Protein AF-A0A958CXX0-F1 (afdb_monomer_lite)

Radius of gyration: 12.19 Å; chains: 1; bounding box: 34×26×33 Å

Secondary structure (DSSP, 8-state):
-BTTB--EEEEEEEE-TTT--EEEEEEEE-STT---EEEEEGGGEEEE-SS-EEESS-HHHHHTSPEEP----

Foldseek 3Di:
DEPVDDAFDFDDFDADPVPRDTFWTWGAGPDDDDRWTFTGGPVQFPDDDPRDTYGVHDNVVRVPGDTDPPPPD

Structure (mmCIF, N/CA/C/O backbone):
data_AF-A0A958CXX0-F1
#
_entry.id   AF-A0A958CXX0-F1
#
loop_
_atom_site.group_PDB
_atom_site.id
_atom_site.type_symbol
_atom_site.label_atom_id
_atom_site.label_alt_id
_atom_site.label_comp_id
_atom_site.label_asym_id
_atom_site.label_entity_id
_atom_site.label_seq_id
_atom_site.pdbx_PDB_ins_code
_atom_sit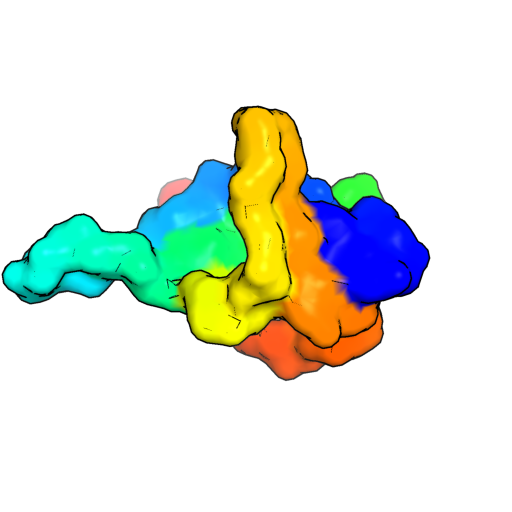e.Cartn_x
_atom_site.Cartn_y
_atom_site.Cartn_z
_atom_site.occupancy
_atom_site.B_iso_or_equiv
_atom_site.auth_seq_id
_atom_site.auth_comp_id
_atom_site.auth_asym_id
_atom_site.auth_atom_id
_atom_site.pdbx_PDB_model_num
ATOM 1 N N . MET A 1 1 ? 3.562 -4.418 -7.268 1.00 91.56 1 MET A N 1
ATOM 2 C CA . MET A 1 1 ? 4.091 -3.844 -8.518 1.00 91.56 1 MET A CA 1
ATOM 3 C C . MET A 1 1 ? 3.466 -2.483 -8.775 1.00 91.56 1 MET A C 1
ATOM 5 O O . MET A 1 1 ? 2.286 -2.311 -8.515 1.00 91.56 1 MET A O 1
ATOM 9 N N . ALA A 1 2 ? 4.250 -1.522 -9.247 1.00 92.38 2 ALA A N 1
ATOM 10 C CA . ALA A 1 2 ? 3.761 -0.317 -9.911 1.00 92.38 2 ALA A CA 1
ATOM 11 C C . ALA A 1 2 ? 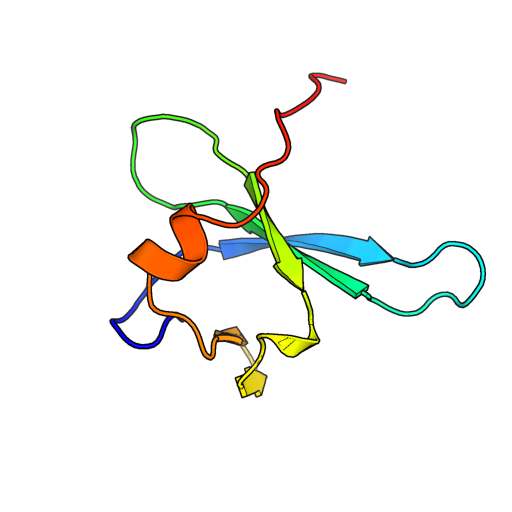3.664 -0.574 -11.424 1.00 92.38 2 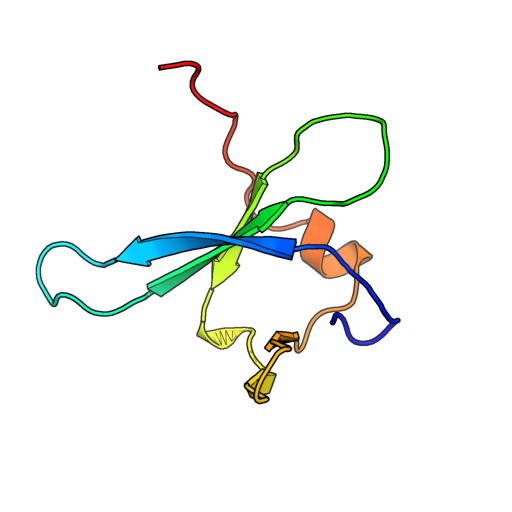ALA A C 1
ATOM 13 O O . ALA A 1 2 ? 4.188 -1.574 -11.923 1.00 92.38 2 ALA A O 1
ATOM 14 N N . ARG A 1 3 ? 3.038 0.340 -12.170 1.00 94.56 3 ARG A N 1
ATOM 15 C CA . ARG A 1 3 ? 2.890 0.226 -13.634 1.00 94.56 3 ARG A CA 1
ATOM 16 C C . ARG A 1 3 ? 4.221 0.099 -14.380 1.00 94.56 3 ARG A C 1
ATOM 18 O O . ARG A 1 3 ? 4.269 -0.517 -15.438 1.00 94.56 3 ARG A O 1
ATOM 25 N N . ASP A 1 4 ? 5.294 0.675 -13.839 1.00 92.75 4 ASP A N 1
ATOM 26 C CA . ASP A 1 4 ? 6.648 0.674 -14.405 1.00 92.75 4 ASP A CA 1
ATOM 27 C C . ASP A 1 4 ? 7.592 -0.348 -13.732 1.00 92.75 4 ASP A C 1
ATOM 29 O O . ASP A 1 4 ? 8.818 -0.277 -13.879 1.00 92.75 4 ASP A O 1
ATOM 33 N N . GLY A 1 5 ? 7.025 -1.317 -13.001 1.00 90.69 5 GLY A N 1
ATOM 34 C CA . GLY A 1 5 ? 7.733 -2.467 -12.440 1.00 90.69 5 GLY A CA 1
ATOM 35 C C . GLY A 1 5 ? 7.705 -2.533 -10.913 1.00 90.69 5 GLY A C 1
ATOM 36 O O . GLY A 1 5 ? 6.770 -2.090 -10.248 1.00 90.69 5 GLY A O 1
ATOM 37 N N . ARG A 1 6 ? 8.731 -3.144 -10.314 1.00 90.69 6 ARG A N 1
ATOM 38 C CA . ARG A 1 6 ? 8.777 -3.332 -8.858 1.00 90.69 6 ARG A CA 1
ATOM 39 C C . ARG A 1 6 ? 8.924 -1.991 -8.134 1.00 90.69 6 ARG A C 1
ATOM 41 O O . ARG A 1 6 ? 9.845 -1.231 -8.430 1.00 90.69 6 ARG A O 1
ATOM 48 N N . ALA A 1 7 ? 8.032 -1.753 -7.172 1.00 87.94 7 ALA A N 1
ATOM 49 C CA . ALA A 1 7 ? 7.986 -0.534 -6.362 1.00 87.94 7 ALA A CA 1
ATOM 50 C C . ALA A 1 7 ? 8.491 -0.743 -4.926 1.00 87.94 7 ALA A C 1
ATOM 52 O O . ALA A 1 7 ? 9.250 0.064 -4.405 1.00 87.94 7 ALA A O 1
ATOM 53 N N . GLY A 1 8 ? 8.121 -1.855 -4.288 1.00 89.75 8 GLY A N 1
ATOM 54 C CA . GLY A 1 8 ? 8.472 -2.101 -2.894 1.00 89.75 8 GLY A CA 1
ATOM 55 C C . GLY A 1 8 ? 7.874 -3.393 -2.363 1.00 89.75 8 GLY A C 1
ATOM 56 O O . GLY A 1 8 ? 7.513 -4.283 -3.139 1.00 89.75 8 GLY A O 1
ATOM 57 N N . LYS A 1 9 ? 7.779 -3.482 -1.037 1.00 92.12 9 LYS A N 1
ATOM 58 C CA . LYS A 1 9 ? 7.102 -4.563 -0.320 1.00 92.12 9 LYS A CA 1
ATOM 59 C C . LYS A 1 9 ? 6.010 -3.963 0.565 1.00 92.12 9 LYS A C 1
ATOM 61 O O . LYS A 1 9 ? 6.258 -2.958 1.224 1.00 92.12 9 LYS A O 1
ATOM 66 N N . VAL A 1 10 ? 4.827 -4.573 0.576 1.00 92.44 10 VAL A N 1
ATOM 67 C CA . VAL A 1 10 ? 3.803 -4.264 1.584 1.00 92.44 10 VAL A CA 1
ATOM 68 C C . VAL A 1 10 ? 4.337 -4.697 2.944 1.00 92.44 10 VAL A C 1
ATOM 70 O O . VAL A 1 10 ? 4.831 -5.820 3.077 1.00 92.44 10 VAL A O 1
ATOM 73 N N . ASP A 1 11 ? 4.275 -3.801 3.918 1.00 91.25 11 ASP A N 1
ATOM 74 C CA . ASP A 1 11 ? 4.748 -4.064 5.272 1.00 91.25 11 ASP A CA 1
ATOM 75 C C . ASP A 1 11 ? 3.621 -4.054 6.301 1.00 91.25 11 ASP A C 1
ATOM 77 O O . ASP A 1 11 ? 3.503 -4.997 7.079 1.00 91.25 11 ASP A O 1
ATOM 81 N N . GLU A 1 12 ? 2.744 -3.049 6.242 1.00 92.19 12 GLU A N 1
ATOM 82 C CA . GLU A 1 12 ? 1.635 -2.896 7.185 1.00 92.19 12 GLU A CA 1
ATOM 83 C C . GLU A 1 12 ? 0.307 -2.597 6.478 1.00 92.19 12 GLU A C 1
ATOM 85 O O . GLU A 1 12 ? 0.262 -2.205 5.307 1.00 92.19 12 GLU A O 1
ATOM 90 N N . PHE A 1 13 ? -0.790 -2.754 7.221 1.00 93.44 13 PHE A N 1
ATOM 91 C CA . PHE A 1 13 ? -2.143 -2.405 6.795 1.00 93.44 13 PHE A CA 1
ATOM 92 C C . PHE A 1 13 ? -2.728 -1.364 7.741 1.00 93.44 13 PHE A C 1
ATOM 94 O O . PHE A 1 13 ? -2.686 -1.527 8.959 1.00 93.44 13 PHE A O 1
ATOM 101 N N . VAL A 1 14 ? -3.348 -0.330 7.178 1.00 94.12 14 VAL A N 1
ATOM 102 C CA . VAL A 1 14 ? -4.121 0.644 7.951 1.00 94.12 14 VAL A CA 1
ATOM 103 C C . VAL A 1 14 ? -5.581 0.221 7.940 1.00 94.12 14 VAL A C 1
ATOM 105 O O . VAL A 1 14 ? -6.216 0.147 6.883 1.00 94.12 14 VAL A O 1
ATOM 108 N N . ILE A 1 15 ? -6.117 -0.038 9.127 1.00 94.94 15 ILE A N 1
ATOM 109 C CA . ILE A 1 15 ? -7.500 -0.462 9.333 1.00 94.94 15 ILE A CA 1
ATOM 110 C C . ILE A 1 15 ? -8.286 0.709 9.915 1.00 94.94 15 ILE A C 1
ATOM 112 O O . ILE A 1 15 ? -7.849 1.352 10.869 1.00 94.94 15 ILE A O 1
ATOM 116 N N . ASP A 1 16 ? -9.458 0.984 9.351 1.00 93.75 16 ASP A N 1
ATOM 117 C CA . ASP A 1 16 ? -10.409 1.904 9.962 1.00 93.75 16 ASP A CA 1
ATOM 118 C C . ASP A 1 16 ? -10.931 1.296 11.273 1.00 93.75 1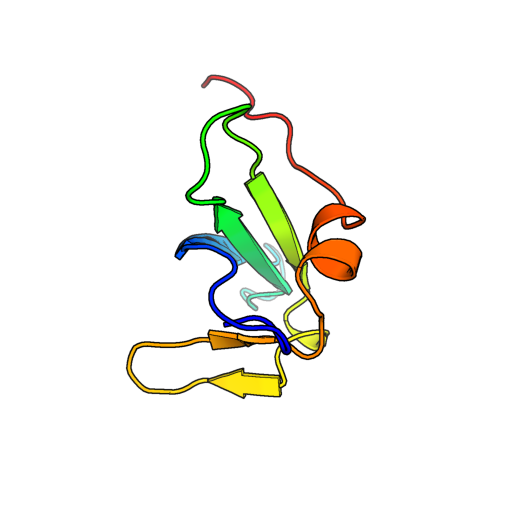6 ASP A C 1
ATOM 120 O O . ASP A 1 16 ? -11.557 0.237 11.283 1.00 93.75 16 ASP A O 1
ATOM 124 N N . ALA A 1 17 ? -10.661 1.963 12.395 1.00 94.69 17 ALA A N 1
ATOM 125 C CA . ALA A 1 17 ? -10.943 1.422 13.724 1.00 94.69 17 ALA A CA 1
ATOM 126 C C . ALA A 1 17 ? -12.443 1.264 14.036 1.00 94.69 17 ALA A C 1
ATOM 128 O O . ALA A 1 17 ? -12.796 0.536 14.961 1.00 94.69 17 ALA A O 1
ATOM 129 N N . GLN A 1 18 ? -13.325 1.948 13.303 1.00 96.56 18 GLN A N 1
ATOM 130 C CA . GLN A 1 18 ? -14.771 1.896 13.533 1.00 96.56 18 GLN A CA 1
ATOM 131 C C . GLN A 1 18 ? -15.427 0.763 12.743 1.00 96.56 18 GLN A C 1
ATOM 133 O O . GLN A 1 18 ? -16.349 0.112 13.229 1.00 96.56 18 GLN A O 1
ATOM 138 N N . THR A 1 19 ? -14.959 0.540 11.518 1.00 96.62 19 THR A N 1
ATOM 139 C CA . THR A 1 19 ? -15.556 -0.393 10.555 1.00 96.62 19 THR A CA 1
ATOM 140 C C . THR A 1 19 ? -14.776 -1.698 10.421 1.00 96.62 19 THR A C 1
ATOM 142 O O . THR A 1 19 ? -15.327 -2.686 9.944 1.00 96.62 19 THR A O 1
ATOM 145 N N . GLY A 1 20 ? -13.504 -1.722 10.831 1.00 95.44 20 GLY A N 1
ATOM 146 C CA . GLY A 1 20 ? -12.606 -2.867 10.672 1.00 95.44 20 GLY A CA 1
ATOM 147 C C . GLY A 1 20 ? -12.121 -3.085 9.234 1.00 95.44 20 GLY A C 1
ATOM 148 O O . GLY A 1 20 ? -11.514 -4.114 8.946 1.00 95.44 20 GLY A O 1
ATOM 149 N N . VAL A 1 21 ? -12.385 -2.147 8.321 1.00 96.25 21 VAL A N 1
ATOM 150 C CA . VAL A 1 21 ? -12.031 -2.267 6.900 1.00 96.25 21 VAL A CA 1
ATOM 151 C C . VAL A 1 21 ? -10.611 -1.758 6.653 1.00 96.25 21 VAL A C 1
ATOM 153 O O . VAL A 1 21 ? -10.217 -0.711 7.167 1.00 96.25 21 VAL A O 1
ATOM 156 N N . ILE A 1 22 ? -9.839 -2.476 5.832 1.00 94.81 22 ILE A N 1
ATOM 157 C CA . ILE A 1 22 ? -8.528 -2.010 5.360 1.00 94.81 22 ILE A CA 1
ATOM 158 C C . ILE A 1 22 ? -8.741 -0.812 4.431 1.00 94.81 22 ILE A C 1
ATOM 160 O O . ILE A 1 22 ? -9.431 -0.914 3.419 1.00 94.81 22 ILE A O 1
ATOM 164 N N . THR A 1 23 ? -8.125 0.317 4.766 1.00 95.94 23 THR A N 1
ATOM 165 C CA . THR A 1 23 ? -8.222 1.558 3.983 1.00 95.94 23 THR A CA 1
ATOM 166 C C . THR A 1 23 ? -6.948 1.856 3.206 1.00 95.94 23 THR A C 1
ATOM 168 O O . THR A 1 23 ? -7.020 2.411 2.108 1.00 95.94 23 THR A O 1
ATOM 171 N N . HIS A 1 24 ? -5.788 1.471 3.744 1.00 96.00 24 HIS A N 1
ATOM 172 C CA . HIS A 1 24 ? -4.496 1.719 3.114 1.00 96.00 24 HIS A CA 1
ATOM 173 C C . HIS A 1 24 ? -3.520 0.562 3.338 1.00 96.00 24 HIS A C 1
ATOM 175 O O . HIS A 1 24 ? -3.613 -0.177 4.320 1.00 96.00 24 HIS A O 1
ATOM 181 N N . LEU A 1 25 ? -2.557 0.451 2.429 1.00 94.38 25 LEU A N 1
ATOM 182 C CA . LEU A 1 25 ? -1.356 -0.366 2.548 1.00 94.38 25 LEU A CA 1
ATOM 183 C C . LEU A 1 25 ? -0.173 0.541 2.881 1.00 94.38 25 LEU A C 1
ATOM 185 O O . LEU A 1 25 ? -0.046 1.616 2.299 1.00 94.38 25 LEU A O 1
ATOM 189 N N . VAL A 1 26 ? 0.724 0.095 3.750 1.00 92.81 26 VAL A N 1
ATOM 190 C CA . VAL A 1 26 ? 2.027 0.735 3.941 1.00 92.81 26 VAL A CA 1
ATOM 191 C C . VAL A 1 26 ? 3.045 -0.021 3.103 1.00 92.81 26 VAL A C 1
ATOM 193 O O . VAL A 1 26 ? 3.264 -1.218 3.294 1.00 92.81 26 VAL A O 1
ATOM 196 N N . VAL A 1 27 ? 3.651 0.669 2.141 1.00 91.44 27 VAL A N 1
ATOM 197 C CA . VAL A 1 27 ? 4.655 0.104 1.239 1.00 91.44 27 VAL A CA 1
ATOM 198 C C . VAL A 1 27 ? 6.027 0.631 1.626 1.00 91.44 27 VAL A C 1
ATOM 200 O O . VAL A 1 27 ? 6.251 1.841 1.662 1.00 91.44 27 VAL A O 1
ATOM 203 N N . ARG A 1 28 ? 6.965 -0.287 1.869 1.00 88.25 28 ARG A N 1
ATOM 204 C CA . ARG A 1 28 ? 8.376 0.027 2.082 1.00 88.25 28 ARG A CA 1
ATOM 205 C C . ARG A 1 28 ? 9.155 -0.126 0.781 1.00 88.25 28 ARG A C 1
ATOM 207 O O . ARG A 1 28 ? 9.160 -1.198 0.162 1.00 88.25 28 ARG A O 1
ATOM 214 N N . GLU A 1 29 ? 9.842 0.937 0.377 1.00 79.31 29 GLU A N 1
ATOM 215 C CA . GLU A 1 29 ? 10.730 0.914 -0.787 1.00 79.31 29 GLU A CA 1
ATOM 216 C C . GLU A 1 29 ? 11.978 0.057 -0.538 1.00 79.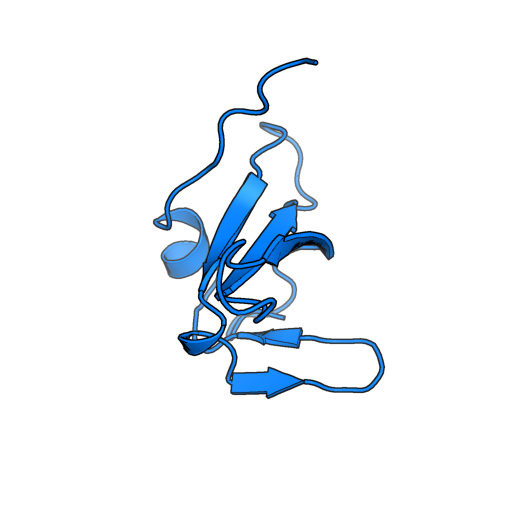31 29 GLU A C 1
ATOM 218 O O . GLU A 1 29 ? 12.468 -0.085 0.581 1.00 79.31 29 GLU A O 1
ATOM 223 N N . THR A 1 30 ? 12.502 -0.547 -1.607 1.00 66.75 30 THR A N 1
ATOM 224 C CA . THR A 1 30 ? 13.632 -1.492 -1.524 1.00 66.75 30 THR A CA 1
ATOM 225 C C . THR A 1 30 ? 15.004 -0.835 -1.779 1.00 66.75 30 THR A C 1
ATOM 227 O O . THR A 1 30 ? 16.025 -1.498 -1.607 1.00 66.75 30 THR A O 1
ATOM 230 N N . HIS A 1 31 ? 15.064 0.448 -2.174 1.00 67.44 31 HIS A N 1
ATOM 231 C CA . HIS A 1 31 ? 16.306 1.177 -2.506 1.00 67.44 31 HIS A CA 1
ATOM 232 C C . HIS A 1 31 ? 16.695 2.257 -1.460 1.00 67.44 31 HIS A C 1
ATOM 234 O O . HIS A 1 31 ? 15.873 2.746 -0.697 1.00 67.44 31 HIS A O 1
ATOM 240 N N . TRP A 1 32 ? 17.996 2.581 -1.392 1.00 55.59 32 TRP A N 1
ATOM 241 C CA . TRP A 1 32 ? 18.784 2.752 -0.150 1.00 55.59 32 TRP A CA 1
ATOM 242 C C . TRP A 1 32 ? 18.961 4.156 0.464 1.00 55.59 32 TRP A C 1
ATOM 244 O O . TRP A 1 32 ? 20.013 4.418 1.042 1.00 55.59 32 TRP A O 1
ATOM 254 N N . TRP A 1 33 ? 18.007 5.084 0.377 1.00 52.28 33 TRP A N 1
ATOM 255 C CA . TRP A 1 33 ? 18.308 6.470 0.810 1.00 52.28 33 TRP A CA 1
ATOM 256 C C . TRP A 1 33 ? 17.385 7.044 1.880 1.00 52.28 33 TRP A C 1
ATOM 258 O O . TRP A 1 33 ? 17.647 8.138 2.372 1.00 52.28 33 TRP A O 1
ATOM 268 N N . ARG A 1 34 ? 16.374 6.291 2.321 1.00 57.28 34 ARG A N 1
ATOM 269 C CA . ARG A 1 34 ? 15.615 6.520 3.558 1.00 57.28 34 ARG A CA 1
ATOM 270 C C . ARG A 1 34 ? 14.655 5.350 3.750 1.00 57.28 34 ARG A C 1
ATOM 272 O O . ARG A 1 34 ? 14.093 4.871 2.773 1.00 57.28 34 ARG A O 1
ATOM 279 N N . HIS A 1 35 ? 14.451 4.902 4.987 1.00 66.81 35 HIS A N 1
ATOM 280 C CA . HIS A 1 35 ? 13.311 4.052 5.337 1.00 66.81 35 HIS A CA 1
ATOM 281 C C . HIS A 1 35 ? 12.035 4.888 5.165 1.00 66.81 35 HIS A C 1
ATOM 283 O O . HIS A 1 35 ? 11.524 5.449 6.128 1.00 66.81 35 HIS A O 1
ATOM 289 N N . LYS A 1 36 ? 11.604 5.087 3.917 1.00 78.75 36 LYS A N 1
ATOM 290 C CA . LYS A 1 36 ? 10.385 5.817 3.590 1.00 78.75 36 LYS A CA 1
ATOM 291 C C . LYS A 1 36 ? 9.263 4.800 3.482 1.00 78.75 36 LYS A C 1
ATOM 293 O O . LYS A 1 36 ? 9.309 3.886 2.657 1.00 78.75 36 LYS A O 1
ATOM 298 N N . GLU A 1 37 ? 8.280 4.967 4.346 1.00 87.81 37 GLU A N 1
ATOM 299 C CA . GLU A 1 37 ? 7.045 4.204 4.325 1.00 87.81 37 GLU A CA 1
ATOM 300 C C . GLU A 1 37 ? 5.985 5.051 3.633 1.00 87.81 37 GLU A C 1
ATOM 302 O O . GLU A 1 37 ? 5.740 6.200 4.007 1.00 87.81 37 GLU A O 1
ATOM 307 N N . ILE A 1 38 ? 5.417 4.508 2.561 1.00 91.00 38 ILE A N 1
ATOM 308 C CA . ILE A 1 38 ? 4.445 5.194 1.713 1.00 91.00 38 ILE A CA 1
ATOM 309 C C . ILE A 1 38 ? 3.064 4.628 2.018 1.00 91.00 38 ILE A C 1
ATOM 311 O O . ILE A 1 38 ? 2.868 3.414 1.963 1.00 91.00 38 ILE A O 1
ATOM 315 N N . VAL A 1 39 ? 2.107 5.506 2.315 1.00 93.81 39 VAL A N 1
ATOM 316 C CA . VAL A 1 39 ? 0.715 5.121 2.565 1.00 93.81 39 VAL A CA 1
ATOM 317 C C . VAL A 1 39 ? -0.041 5.112 1.243 1.00 93.81 39 VAL A C 1
ATOM 319 O O . VAL A 1 39 ? -0.216 6.148 0.603 1.00 93.81 39 VAL A O 1
ATOM 322 N N . VAL A 1 40 ? -0.508 3.937 0.837 1.00 94.94 40 VAL A N 1
ATOM 323 C CA . VAL A 1 40 ? -1.186 3.707 -0.440 1.00 94.94 40 VAL A CA 1
ATOM 324 C C . VAL A 1 40 ? -2.658 3.390 -0.187 1.00 94.94 40 VAL A C 1
ATOM 326 O O . VAL A 1 40 ? -2.949 2.364 0.426 1.00 94.94 40 VAL A O 1
ATOM 329 N N . PRO A 1 41 ? -3.607 4.218 -0.651 1.00 96.12 41 PRO A N 1
ATOM 330 C CA . PRO A 1 41 ? -5.028 3.908 -0.539 1.00 96.12 41 PRO A CA 1
ATOM 331 C C . PRO A 1 41 ? -5.380 2.617 -1.277 1.00 96.12 41 PRO A C 1
ATOM 333 O O . PRO A 1 41 ? -4.902 2.385 -2.389 1.00 96.12 41 PRO A O 1
ATOM 336 N N . VAL A 1 42 ? -6.287 1.807 -0.722 1.00 96.31 42 VAL A N 1
ATOM 337 C CA . VAL A 1 42 ? -6.771 0.594 -1.413 1.00 96.31 42 VAL A CA 1
ATOM 338 C C . VAL A 1 42 ? -7.454 0.912 -2.749 1.00 96.31 42 VAL A C 1
ATOM 340 O O . VAL A 1 42 ? -7.505 0.063 -3.632 1.00 96.31 42 VAL A O 1
ATOM 343 N N . SER A 1 43 ? -7.926 2.149 -2.942 1.00 96.56 43 SER A N 1
ATOM 344 C CA . SER A 1 43 ? -8.472 2.622 -4.218 1.00 96.56 43 SER A CA 1
ATOM 345 C C . SER A 1 43 ? -7.436 2.695 -5.341 1.00 96.56 43 SER A C 1
ATOM 347 O O . SER A 1 43 ? -7.823 2.660 -6.509 1.00 96.56 43 SER A O 1
ATOM 349 N N . GLU A 1 44 ? -6.144 2.771 -5.017 1.00 97.19 44 GLU A N 1
ATOM 350 C CA . GLU A 1 44 ? -5.045 2.789 -5.991 1.00 97.19 44 GLU A CA 1
ATOM 351 C C . GLU A 1 44 ? -4.575 1.386 -6.386 1.00 97.19 44 GLU A C 1
ATOM 353 O O . GLU A 1 44 ? -3.706 1.234 -7.245 1.00 97.19 44 GLU A O 1
ATOM 358 N N . ILE A 1 45 ? -5.173 0.345 -5.806 1.00 96.44 45 ILE A N 1
ATOM 359 C CA . ILE A 1 45 ? -4.936 -1.035 -6.209 1.00 96.44 45 ILE A CA 1
ATOM 360 C C . ILE A 1 45 ? -5.713 -1.299 -7.500 1.00 96.44 45 ILE A C 1
ATOM 362 O O . ILE A 1 45 ? -6.913 -1.033 -7.601 1.00 96.44 45 ILE A O 1
ATOM 366 N N . SER A 1 46 ? -5.003 -1.789 -8.509 1.00 97.19 46 SER A N 1
ATOM 367 C CA . SER A 1 46 ? -5.586 -2.278 -9.755 1.00 97.19 46 SER A CA 1
ATOM 368 C C . SER A 1 46 ? -6.019 -3.732 -9.612 1.00 97.19 46 SER A C 1
ATOM 370 O O . SER A 1 46 ? -7.119 -4.082 -10.023 1.00 97.19 46 SER A O 1
ATOM 372 N N . GLU A 1 47 ? -5.158 -4.564 -9.025 1.00 96.62 47 GLU A N 1
ATOM 373 C CA . GLU A 1 47 ? -5.368 -6.005 -8.905 1.00 96.62 47 GLU A CA 1
ATOM 374 C C . GLU A 1 47 ? -4.602 -6.561 -7.700 1.00 96.62 47 GLU A C 1
ATOM 376 O O . GLU A 1 47 ? -3.583 -6.002 -7.280 1.00 96.62 47 GLU A O 1
ATOM 381 N N . ILE A 1 48 ? -5.123 -7.645 -7.129 1.00 94.50 48 ILE A N 1
ATOM 382 C CA . ILE A 1 48 ? -4.468 -8.424 -6.080 1.00 94.50 48 ILE A CA 1
ATOM 383 C C . ILE A 1 48 ? -4.309 -9.838 -6.624 1.00 94.50 48 ILE A C 1
ATOM 385 O O . ILE A 1 48 ? -5.302 -10.501 -6.923 1.00 94.50 48 ILE A O 1
ATOM 389 N N . GLU A 1 49 ? -3.064 -10.273 -6.740 1.00 94.94 49 GLU A N 1
ATOM 390 C CA . GLU A 1 49 ? -2.681 -11.635 -7.090 1.00 94.94 49 GLU A CA 1
ATOM 391 C C . GLU A 1 49 ? -2.240 -12.396 -5.828 1.00 94.94 49 GLU A C 1
ATOM 393 O O . GLU A 1 49 ? -2.260 -11.853 -4.723 1.00 94.94 49 GLU A O 1
ATOM 398 N N . GLU A 1 50 ? -1.854 -13.666 -5.978 1.00 92.06 50 GLU A N 1
ATOM 399 C CA . GLU A 1 50 ? -1.501 -14.545 -4.852 1.00 92.06 50 GLU A CA 1
ATOM 400 C C . GLU A 1 50 ? -0.368 -13.969 -3.982 1.00 92.06 50 GLU A C 1
ATOM 402 O O . GLU A 1 50 ? -0.500 -13.923 -2.761 1.00 92.06 50 GLU A O 1
ATOM 407 N N . ASP A 1 51 ? 0.690 -13.444 -4.612 1.00 92.06 51 ASP A N 1
ATOM 408 C CA . ASP A 1 51 ? 1.877 -12.904 -3.929 1.00 92.06 51 ASP A CA 1
ATOM 409 C C . ASP A 1 51 ? 2.149 -11.419 -4.238 1.00 92.06 51 ASP A C 1
ATOM 411 O O . ASP A 1 51 ? 3.121 -10.833 -3.745 1.00 92.06 51 ASP A O 1
ATOM 415 N N . GLU A 1 52 ? 1.309 -10.780 -5.057 1.00 93.75 52 GLU A N 1
ATOM 416 C CA . GLU A 1 52 ? 1.553 -9.428 -5.556 1.00 93.75 52 GLU A CA 1
ATOM 417 C C . GLU A 1 52 ? 0.326 -8.517 -5.465 1.00 93.75 52 GLU A C 1
ATOM 419 O O . GLU A 1 52 ? -0.803 -8.895 -5.753 1.00 93.75 52 GLU A O 1
ATOM 424 N N . VAL A 1 53 ? 0.567 -7.250 -5.118 1.00 95.31 53 VAL A N 1
ATOM 425 C CA . VAL A 1 53 ? -0.419 -6.169 -5.258 1.00 95.31 53 VAL A CA 1
ATOM 426 C C . VAL A 1 53 ? -0.011 -5.302 -6.435 1.00 95.31 53 VAL A C 1
ATOM 428 O O . VAL A 1 53 ? 1.081 -4.726 -6.418 1.00 95.31 53 VAL A O 1
ATOM 431 N N . ILE A 1 54 ? -0.867 -5.175 -7.441 1.00 96.25 54 ILE A N 1
ATOM 432 C CA . ILE A 1 54 ? -0.623 -4.355 -8.629 1.00 96.25 54 ILE A CA 1
ATOM 433 C C . ILE A 1 54 ? -1.286 -2.993 -8.435 1.00 96.25 54 ILE A C 1
ATOM 435 O O . ILE A 1 54 ? -2.490 -2.899 -8.205 1.00 96.25 54 ILE A O 1
ATOM 439 N N . LEU A 1 55 ? -0.502 -1.920 -8.532 1.00 96.25 55 LEU A N 1
ATOM 440 C CA . LEU A 1 55 ? -0.958 -0.544 -8.360 1.00 96.25 55 LEU A CA 1
ATOM 441 C C . LEU A 1 55 ? -1.314 0.101 -9.701 1.00 96.25 55 LEU A C 1
ATOM 443 O O . LEU A 1 55 ? -0.685 -0.154 -10.729 1.00 96.25 55 LEU A O 1
ATOM 447 N N . LYS A 1 56 ? -2.270 1.028 -9.658 1.00 97.38 56 LYS A N 1
ATOM 448 C CA . LYS A 1 56 ? -2.602 1.944 -10.761 1.00 97.38 56 LYS A CA 1
ATOM 449 C C . LYS A 1 56 ? -1.529 3.006 -10.995 1.00 97.38 56 LYS A C 1
ATOM 451 O O . LYS A 1 56 ? -1.583 3.694 -12.010 1.00 97.38 56 LYS A O 1
ATOM 456 N N . LEU A 1 57 ? -0.591 3.142 -10.061 1.00 94.75 57 LEU A N 1
ATOM 457 C CA . LEU A 1 57 ? 0.437 4.176 -10.026 1.00 94.75 57 LEU A CA 1
ATOM 458 C C . LEU A 1 57 ? 1.760 3.665 -10.602 1.00 94.75 57 LEU A C 1
ATOM 460 O O . LEU A 1 57 ? 2.084 2.481 -10.485 1.00 94.75 57 LEU A O 1
ATOM 464 N N . ASP A 1 58 ? 2.532 4.559 -11.213 1.00 94.19 58 ASP A N 1
ATOM 465 C CA . ASP A 1 58 ? 3.970 4.369 -11.418 1.00 94.19 58 ASP A CA 1
ATOM 466 C C . ASP A 1 58 ? 4.760 4.721 -10.137 1.00 94.19 58 ASP A C 1
ATOM 468 O O . ASP A 1 58 ? 4.204 5.257 -9.173 1.00 94.19 58 ASP A O 1
ATOM 472 N N . ARG A 1 59 ? 6.060 4.405 -10.088 1.00 89.75 59 ARG A N 1
ATOM 473 C CA . ARG A 1 59 ? 6.896 4.717 -8.911 1.00 89.75 59 ARG A CA 1
ATOM 474 C C . ARG A 1 59 ? 6.949 6.204 -8.563 1.00 89.75 59 ARG A C 1
ATOM 476 O O . ARG A 1 59 ? 6.952 6.548 -7.389 1.00 89.75 59 ARG A O 1
ATOM 483 N N . ARG A 1 60 ? 6.964 7.094 -9.555 1.00 89.75 60 ARG A N 1
ATOM 484 C CA . ARG A 1 60 ? 7.065 8.539 -9.311 1.00 89.75 60 ARG A CA 1
ATOM 485 C C . ARG A 1 60 ? 5.775 9.083 -8.702 1.00 89.75 60 ARG A C 1
ATOM 487 O O . ARG A 1 60 ? 5.819 9.929 -7.817 1.00 89.75 60 ARG A O 1
ATOM 494 N N . GLU A 1 61 ? 4.623 8.627 -9.178 1.00 93.38 61 GLU A N 1
ATOM 495 C CA . GLU A 1 61 ? 3.325 8.952 -8.585 1.00 93.38 61 GLU A CA 1
ATOM 496 C C . GLU A 1 61 ? 3.211 8.387 -7.167 1.00 93.38 61 GLU A C 1
ATOM 498 O O . GLU A 1 61 ? 2.738 9.085 -6.273 1.00 93.38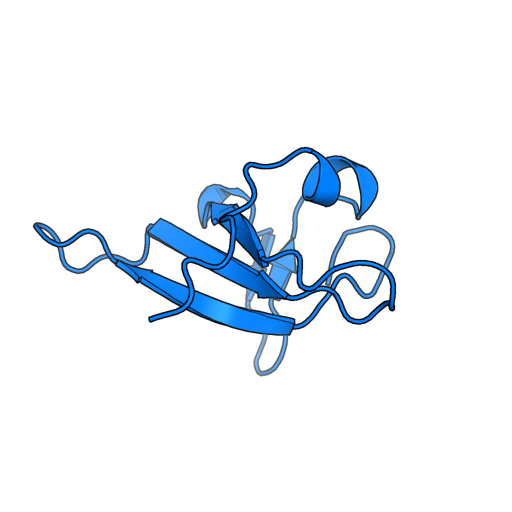 61 GLU A O 1
ATOM 503 N N . LEU A 1 62 ? 3.706 7.165 -6.950 1.00 90.06 62 LEU A N 1
ATOM 504 C CA . LEU A 1 62 ? 3.764 6.538 -5.634 1.00 90.06 62 LEU A CA 1
ATOM 505 C C . LEU A 1 62 ? 4.614 7.353 -4.645 1.00 90.06 62 LEU A C 1
ATOM 507 O O . LEU A 1 62 ? 4.179 7.606 -3.526 1.00 90.06 62 LEU A O 1
ATOM 511 N N . GLU A 1 63 ? 5.793 7.822 -5.059 1.00 85.94 63 GLU A N 1
ATOM 512 C CA . GLU A 1 63 ? 6.690 8.645 -4.235 1.00 85.94 63 GLU A CA 1
ATOM 513 C C . GLU A 1 63 ? 6.067 9.981 -3.789 1.00 85.94 63 GLU A C 1
ATOM 515 O O . GLU A 1 63 ? 6.485 10.532 -2.762 1.00 85.94 63 GLU A O 1
ATOM 520 N N . ASN A 1 64 ? 5.078 10.487 -4.535 1.00 89.31 64 ASN A N 1
ATOM 521 C CA . ASN A 1 64 ? 4.346 11.722 -4.238 1.00 89.31 64 ASN A CA 1
ATOM 522 C C . ASN A 1 64 ? 3.176 11.527 -3.262 1.00 89.31 64 ASN A C 1
ATOM 524 O O . ASN A 1 64 ? 2.577 12.517 -2.834 1.00 89.31 64 ASN A O 1
ATOM 528 N N . LEU A 1 65 ? 2.827 10.285 -2.917 1.00 88.69 65 LEU A N 1
ATOM 529 C CA . LEU A 1 65 ? 1.842 10.025 -1.873 1.00 88.69 65 LEU A CA 1
ATOM 530 C C . LEU A 1 65 ? 2.383 10.409 -0.491 1.00 88.69 65 LEU A C 1
ATOM 532 O O . LEU A 1 65 ? 3.586 10.590 -0.281 1.00 88.69 65 LEU A O 1
ATOM 536 N N . ALA A 1 66 ? 1.464 10.516 0.470 1.00 81.81 66 ALA A N 1
ATOM 537 C CA . ALA A 1 66 ? 1.819 10.754 1.859 1.00 81.81 66 ALA A CA 1
ATOM 538 C C . ALA A 1 66 ? 2.786 9.668 2.356 1.00 81.81 66 ALA A C 1
ATOM 540 O O . ALA A 1 66 ? 2.536 8.469 2.206 1.00 81.81 66 ALA A O 1
ATOM 541 N N . SER A 1 67 ? 3.882 10.100 2.975 1.00 76.19 67 SER A N 1
ATOM 542 C CA . SER A 1 67 ? 4.778 9.215 3.708 1.00 76.19 67 SER A CA 1
ATOM 543 C C . SER A 1 67 ? 4.512 9.314 5.196 1.00 76.19 67 SER A C 1
ATOM 545 O O . SER A 1 67 ? 4.373 10.421 5.721 1.00 76.19 67 SER A O 1
ATOM 547 N N . VAL A 1 68 ? 4.516 8.177 5.880 1.00 69.12 68 VAL A N 1
ATOM 548 C CA . VAL A 1 68 ? 4.658 8.165 7.334 1.00 69.12 68 VAL A CA 1
ATOM 549 C C . VAL A 1 68 ? 6.126 8.423 7.645 1.00 69.12 68 VAL A C 1
ATOM 551 O O . VAL A 1 68 ? 7.010 7.723 7.150 1.00 69.12 68 VAL A O 1
ATOM 554 N N . GLU A 1 69 ? 6.410 9.451 8.446 1.00 58.03 69 GLU A N 1
ATOM 555 C CA . GLU A 1 69 ? 7.675 9.442 9.172 1.00 58.03 69 GLU A CA 1
ATOM 556 C C . GLU A 1 69 ? 7.577 8.292 10.168 1.00 58.03 69 GLU A C 1
ATOM 558 O O . GLU A 1 69 ? 6.648 8.266 10.979 1.00 58.03 69 GLU A O 1
ATOM 563 N N . ALA A 1 70 ? 8.496 7.329 10.067 1.00 49.72 70 ALA A N 1
ATOM 564 C CA . ALA A 1 70 ? 8.613 6.253 11.035 1.00 49.72 70 ALA A CA 1
ATOM 565 C C . ALA A 1 70 ? 8.743 6.893 12.422 1.00 49.72 70 ALA A C 1
ATOM 567 O O . ALA A 1 70 ? 9.798 7.414 12.792 1.00 49.72 70 ALA A O 1
ATOM 568 N N . THR A 1 71 ? 7.644 6.919 13.174 1.00 41.72 71 THR A N 1
ATOM 569 C CA . THR A 1 71 ? 7.693 7.306 14.574 1.00 41.72 71 THR A CA 1
ATOM 570 C C . THR A 1 71 ? 8.357 6.126 15.251 1.00 41.72 71 THR A C 1
ATOM 572 O O . THR A 1 71 ? 7.749 5.067 15.367 1.00 41.72 71 THR A O 1
ATOM 575 N N . ALA A 1 72 ? 9.640 6.276 15.585 1.00 37.00 72 ALA A N 1
ATOM 576 C CA . ALA A 1 72 ? 10.359 5.298 16.382 1.00 37.00 72 ALA A CA 1
ATOM 577 C C . ALA A 1 72 ? 9.565 5.086 17.679 1.00 37.00 72 ALA A C 1
ATOM 579 O O . ALA A 1 72 ? 9.502 5.986 18.519 1.00 37.00 72 ALA A O 1
ATOM 580 N N . GLY A 1 73 ? 8.883 3.943 17.759 1.00 38.66 73 GLY A N 1
ATOM 581 C CA . GLY A 1 73 ? 8.293 3.431 18.991 1.00 38.66 73 GLY A CA 1
ATOM 582 C C . GLY A 1 73 ? 9.365 2.989 19.972 1.00 38.66 73 GLY A C 1
ATOM 583 O O . GLY A 1 73 ? 10.469 2.610 19.515 1.00 38.66 73 GLY A O 1
#

Sequence (73 aa):
MARDGRAGKVDEFVIDAQTGVITHLVVRETHWWRHKEIVVPVSEISEIEEDEVILKLDRRELENLASVEATAG

pLDDT: mean 86.25, std 15.11, range [37.0, 97.38]